Protein AF-A0A1G1EGD1-F1 (afdb_monomer_lite)

pLDDT: mean 82.24, std 6.89, range [54.94, 90.75]

Structure (mmCIF, N/CA/C/O backbone):
data_AF-A0A1G1EGD1-F1
#
_entry.id   AF-A0A1G1EGD1-F1
#
loop_
_atom_site.group_PDB
_atom_site.id
_atom_site.type_symbol
_atom_site.label_atom_id
_atom_site.label_alt_id
_atom_site.label_comp_id
_atom_site.label_asym_id
_atom_site.label_entity_id
_atom_site.label_seq_id
_atom_site.pdbx_PDB_ins_code
_atom_site.Cartn_x
_atom_site.Cartn_y
_atom_site.Cartn_z
_atom_site.occupancy
_atom_site.B_iso_or_equiv
_atom_site.auth_seq_id
_atom_site.auth_comp_id
_atom_site.auth_asym_id
_atom_site.auth_atom_id
_atom_site.pdbx_PDB_model_num
ATOM 1 N N . MET A 1 1 ? 7.320 10.614 -7.121 1.00 54.94 1 MET A N 1
ATOM 2 C CA . MET A 1 1 ? 6.273 9.837 -6.423 1.00 54.94 1 MET A CA 1
ATOM 3 C C . MET A 1 1 ? 5.152 9.607 -7.402 1.00 54.94 1 MET A C 1
ATOM 5 O O . MET A 1 1 ? 4.679 10.575 -7.985 1.00 54.94 1 MET A O 1
ATOM 9 N N . LEU A 1 2 ? 4.753 8.360 -7.604 1.00 63.94 2 LEU A N 1
ATOM 10 C CA . LEU A 1 2 ? 3.649 8.065 -8.504 1.00 63.94 2 LEU A CA 1
ATOM 11 C C . LEU A 1 2 ? 2.321 8.567 -7.956 1.00 63.94 2 LEU A C 1
ATOM 13 O O . LEU A 1 2 ? 1.975 8.331 -6.793 1.00 63.94 2 LEU A O 1
ATOM 17 N N . ALA A 1 3 ? 1.588 9.270 -8.814 1.00 66.69 3 ALA A N 1
ATOM 18 C CA . ALA A 1 3 ? 0.200 9.590 -8.563 1.00 66.69 3 ALA A CA 1
ATOM 19 C C . ALA A 1 3 ? -0.595 8.285 -8.658 1.00 66.69 3 ALA A C 1
ATOM 21 O O . ALA A 1 3 ? -0.679 7.673 -9.720 1.00 66.69 3 ALA A O 1
ATOM 22 N N . ILE A 1 4 ? -1.144 7.836 -7.528 1.00 72.56 4 ILE A N 1
ATOM 23 C CA . ILE A 1 4 ? -2.097 6.726 -7.541 1.00 72.56 4 ILE A CA 1
ATOM 24 C C . ILE A 1 4 ? -3.320 7.211 -8.327 1.00 72.56 4 ILE A C 1
ATOM 26 O O . ILE A 1 4 ? -3.835 8.278 -7.984 1.00 72.56 4 ILE A O 1
ATOM 30 N N . PRO A 1 5 ? -3.806 6.460 -9.331 1.00 82.50 5 PRO A N 1
ATOM 31 C CA . PRO A 1 5 ? -5.032 6.814 -10.030 1.00 82.50 5 PRO A CA 1
ATOM 32 C C . PRO A 1 5 ? -6.169 7.001 -9.024 1.00 82.50 5 PRO A C 1
ATOM 34 O O . PRO A 1 5 ? -6.406 6.122 -8.193 1.00 82.50 5 PRO A O 1
ATOM 37 N N . SER A 1 6 ? -6.892 8.119 -9.102 1.00 80.25 6 SER A N 1
ATOM 38 C CA . SER A 1 6 ? -7.978 8.432 -8.161 1.00 80.25 6 SER A CA 1
ATOM 39 C C . SER A 1 6 ? -9.035 7.323 -8.109 1.00 80.25 6 SER A C 1
ATOM 41 O O . SER A 1 6 ? -9.545 7.012 -7.039 1.00 80.25 6 SER A O 1
ATOM 43 N N . ALA A 1 7 ? -9.287 6.653 -9.239 1.00 85.56 7 ALA A N 1
ATOM 44 C CA . ALA A 1 7 ? -10.181 5.498 -9.325 1.00 85.56 7 ALA A CA 1
ATOM 45 C C . ALA A 1 7 ? -9.694 4.280 -8.517 1.00 85.56 7 ALA A C 1
ATOM 47 O O . ALA A 1 7 ? -10.499 3.574 -7.916 1.00 85.56 7 ALA A O 1
ATOM 48 N N . LEU A 1 8 ? -8.382 4.023 -8.480 1.00 84.44 8 LEU A N 1
ATOM 49 C CA . LEU A 1 8 ? -7.806 2.939 -7.677 1.00 84.44 8 LEU A CA 1
ATOM 50 C C . LEU A 1 8 ? -7.810 3.305 -6.191 1.00 84.44 8 LEU A C 1
ATOM 52 O O . LEU A 1 8 ? -8.086 2.466 -5.340 1.00 84.44 8 LEU A O 1
ATOM 56 N N . GLN A 1 9 ? -7.524 4.571 -5.883 1.00 84.94 9 GLN A N 1
ATOM 57 C CA . GLN A 1 9 ? -7.561 5.076 -4.518 1.00 84.94 9 GLN A CA 1
ATOM 58 C C . GLN A 1 9 ? -8.974 4.988 -3.926 1.00 84.94 9 GLN A C 1
ATOM 60 O O . GLN A 1 9 ? -9.121 4.460 -2.828 1.00 84.94 9 GLN A O 1
ATOM 65 N N . ALA A 1 10 ? -10.000 5.407 -4.674 1.00 87.31 10 ALA A N 1
ATOM 66 C CA . ALA A 1 10 ? -11.396 5.303 -4.256 1.00 87.31 10 ALA A CA 1
ATOM 67 C C . ALA A 1 10 ? -11.812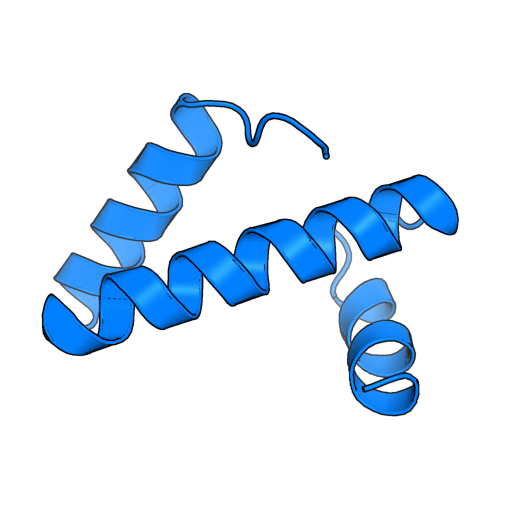 3.846 -3.999 1.00 87.31 10 ALA A C 1
ATOM 69 O O . ALA A 1 10 ? -12.288 3.539 -2.909 1.00 87.31 10 ALA A O 1
ATOM 70 N N . GLN A 1 11 ? -11.519 2.930 -4.931 1.00 89.38 11 GLN A N 1
ATOM 71 C CA . GLN A 1 11 ? -11.805 1.499 -4.751 1.00 89.38 11 GLN A CA 1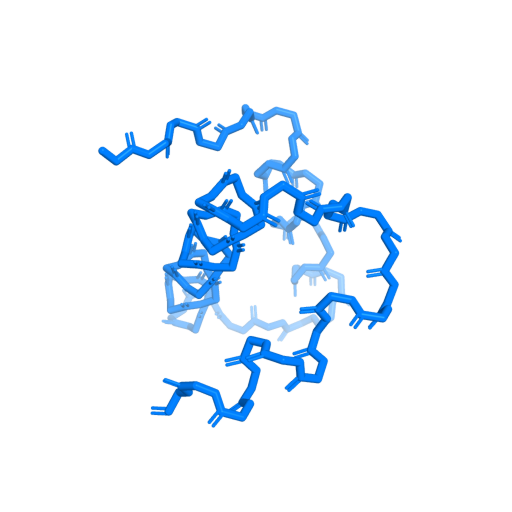
ATOM 72 C C . GLN A 1 11 ? -11.106 0.910 -3.520 1.00 89.38 11 GLN A C 1
ATOM 74 O O . GLN A 1 11 ? -11.690 0.121 -2.777 1.00 89.38 11 GLN A O 1
ATOM 79 N N . PHE A 1 12 ? -9.854 1.299 -3.274 1.00 88.25 12 PHE A N 1
ATOM 80 C CA . PHE A 1 12 ? -9.112 0.833 -2.108 1.00 88.25 12 PHE A CA 1
ATOM 81 C C . PHE A 1 12 ? -9.691 1.386 -0.801 1.00 88.25 12 PHE A C 1
ATOM 83 O O . PHE A 1 12 ? -9.796 0.661 0.184 1.00 88.25 12 PHE A O 1
ATOM 90 N N . GLU A 1 13 ? -10.114 2.649 -0.780 1.00 87.75 13 GLU A N 1
ATOM 91 C CA . GLU A 1 13 ? -10.805 3.240 0.368 1.00 87.75 13 GLU A CA 1
ATOM 92 C C . GLU A 1 13 ? -12.142 2.569 0.651 1.00 87.75 13 GLU A C 1
ATOM 94 O O . GLU A 1 13 ? -12.428 2.248 1.803 1.00 87.75 13 GLU A O 1
ATOM 99 N N . GLU A 1 14 ? -12.945 2.317 -0.380 1.00 90.38 14 GLU A N 1
ATOM 100 C CA . GLU A 1 14 ? -14.193 1.571 -0.244 1.00 90.38 14 GLU A CA 1
ATOM 101 C C . GLU A 1 14 ? -13.938 0.165 0.295 1.00 90.38 14 GLU A C 1
ATOM 103 O O . GLU A 1 14 ? -14.641 -0.278 1.203 1.00 90.38 14 GLU A O 1
ATOM 108 N N . TYR A 1 15 ? -12.894 -0.518 -0.175 1.00 90.06 15 TYR A N 1
ATOM 109 C CA . TYR A 1 15 ? -12.505 -1.825 0.347 1.00 90.06 15 TYR A CA 1
ATOM 110 C C . TYR A 1 15 ? -12.120 -1.771 1.835 1.00 90.06 15 TYR A C 1
ATOM 112 O O . TYR A 1 15 ? -12.571 -2.603 2.625 1.00 90.06 15 TYR A O 1
ATOM 120 N N . LEU A 1 16 ? -11.333 -0.772 2.248 1.00 89.62 16 LEU A N 1
ATOM 121 C CA . LEU A 1 16 ? -10.962 -0.574 3.654 1.00 89.62 16 LEU A CA 1
ATOM 122 C C . LEU A 1 16 ? -12.183 -0.267 4.531 1.00 89.62 16 LEU A C 1
ATOM 124 O O . LEU A 1 16 ? -12.288 -0.802 5.636 1.00 89.62 16 LEU A O 1
ATOM 128 N N . ARG A 1 17 ? -13.124 0.544 4.034 1.00 87.88 17 ARG A N 1
ATOM 129 C CA . ARG A 1 17 ? -14.391 0.844 4.719 1.00 87.88 17 ARG A CA 1
ATOM 130 C C . ARG A 1 17 ? -15.255 -0.405 4.873 1.00 87.88 17 ARG A C 1
ATOM 132 O O . ARG A 1 17 ? -15.733 -0.666 5.972 1.00 87.88 17 ARG A O 1
ATOM 139 N N . ASN A 1 18 ? -15.383 -1.216 3.821 1.00 90.75 18 ASN A N 1
ATOM 140 C CA . ASN A 1 18 ? -16.093 -2.501 3.865 1.00 90.75 18 ASN A CA 1
ATOM 141 C C . ASN A 1 18 ? -15.455 -3.489 4.855 1.00 90.75 18 ASN A C 1
ATOM 143 O O . ASN A 1 18 ? -16.151 -4.263 5.504 1.00 90.75 18 ASN A O 1
ATOM 147 N N . LYS A 1 19 ? -14.129 -3.443 5.016 1.00 88.50 19 LYS A N 1
ATOM 148 C CA . LYS A 1 19 ? -13.387 -4.227 6.016 1.00 88.50 19 LYS A CA 1
ATOM 149 C C . LYS A 1 19 ? -13.449 -3.647 7.436 1.00 88.50 19 LYS A C 1
ATOM 151 O O . LYS A 1 19 ? -12.765 -4.170 8.311 1.00 88.50 19 LYS A O 1
ATOM 156 N N . ALA A 1 20 ? -14.234 -2.590 7.665 1.00 88.56 20 ALA A N 1
ATOM 157 C CA . ALA A 1 20 ? -14.325 -1.867 8.933 1.00 88.56 20 ALA A CA 1
ATOM 158 C C . ALA A 1 20 ? -12.958 -1.379 9.460 1.00 88.56 20 ALA A C 1
ATOM 160 O O . ALA A 1 20 ? -12.729 -1.304 10.668 1.00 88.56 20 AL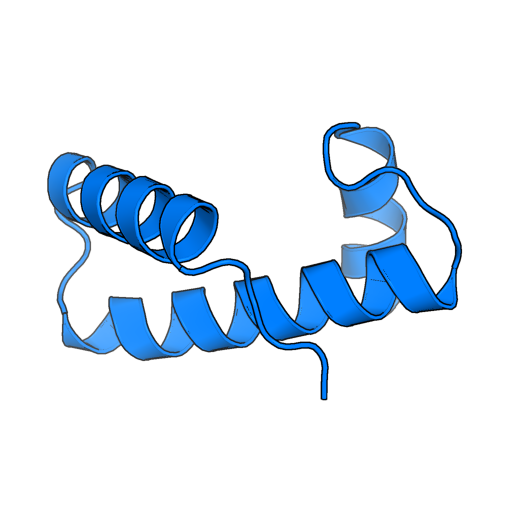A A O 1
ATOM 161 N N . ILE A 1 21 ? -12.029 -1.038 8.557 1.00 86.69 21 ILE A N 1
ATOM 162 C CA . ILE A 1 21 ? -10.716 -0.517 8.940 1.00 86.69 21 ILE A CA 1
ATOM 163 C C . ILE A 1 21 ? -10.873 0.933 9.417 1.00 86.69 21 ILE A C 1
ATOM 165 O O . ILE A 1 21 ? -11.380 1.777 8.665 1.00 86.69 21 ILE A O 1
ATOM 169 N N . PRO A 1 22 ? -10.402 1.266 10.630 1.00 86.31 22 PRO A N 1
ATOM 170 C CA . PRO A 1 22 ? -10.524 2.612 11.169 1.00 86.31 22 PRO A CA 1
ATOM 171 C C . PRO A 1 22 ? -9.760 3.630 10.314 1.00 86.31 22 PRO A C 1
ATOM 173 O O . PRO A 1 22 ? -8.666 3.360 9.813 1.00 86.31 22 PRO A O 1
ATOM 176 N N . ASN A 1 23 ? -10.324 4.834 10.178 1.00 81.62 23 ASN A N 1
ATOM 177 C CA . ASN A 1 23 ? -9.770 5.921 9.357 1.00 81.62 23 ASN A CA 1
ATOM 178 C C . ASN A 1 23 ? -8.321 6.282 9.729 1.00 81.62 23 ASN A C 1
ATOM 180 O O . ASN A 1 23 ? -7.526 6.641 8.861 1.00 81.62 23 ASN A O 1
ATOM 184 N N . SER A 1 24 ? -7.959 6.123 11.005 1.00 84.56 24 SER A N 1
ATOM 185 C CA . SER A 1 24 ? -6.597 6.300 11.516 1.00 84.56 24 SER A CA 1
ATOM 186 C C . SER A 1 24 ? -5.583 5.356 10.859 1.00 84.56 24 SER A C 1
ATOM 188 O O . SER A 1 24 ? -4.448 5.756 10.609 1.00 84.56 24 SER A O 1
ATOM 190 N N . LEU A 1 25 ? -5.988 4.132 10.505 1.00 84.88 25 LEU A N 1
ATOM 191 C CA . LEU A 1 25 ? -5.147 3.181 9.777 1.00 84.88 25 LEU A CA 1
ATOM 192 C C . LEU A 1 25 ? -5.237 3.364 8.260 1.00 84.88 25 LEU A C 1
ATOM 194 O O . LEU A 1 25 ? -4.258 3.098 7.564 1.00 84.88 25 LEU A O 1
ATOM 198 N N . GLN A 1 26 ? -6.360 3.853 7.726 1.00 84.38 26 GLN A N 1
ATOM 199 C CA . GLN A 1 26 ? -6.527 4.051 6.279 1.00 84.38 26 GLN A CA 1
ATOM 200 C C . GLN A 1 26 ? -5.428 4.942 5.681 1.00 84.38 26 GLN A C 1
ATOM 202 O O . GLN A 1 26 ? -4.929 4.652 4.595 1.00 84.38 26 GLN A O 1
ATOM 207 N N . GLY A 1 27 ? -4.983 5.977 6.404 1.00 84.69 27 GLY A N 1
ATOM 208 C CA . GLY A 1 27 ? -3.845 6.805 5.989 1.00 84.69 27 GLY A CA 1
ATOM 209 C C . GLY A 1 27 ? -2.543 6.007 5.838 1.00 84.69 27 GLY A C 1
ATOM 210 O O . GLY A 1 27 ? -1.833 6.155 4.839 1.00 84.69 27 GLY A O 1
ATOM 211 N N . ALA A 1 28 ? -2.260 5.104 6.781 1.00 87.50 28 ALA A N 1
ATOM 212 C CA . ALA A 1 28 ? -1.104 4.213 6.715 1.00 87.50 28 ALA A CA 1
ATOM 213 C C . ALA A 1 28 ? -1.226 3.207 5.557 1.00 87.50 28 ALA A C 1
ATOM 215 O O . ALA A 1 28 ? -0.276 3.037 4.794 1.00 87.50 28 ALA A O 1
ATOM 216 N N . TYR A 1 29 ? -2.402 2.605 5.351 1.00 87.25 29 TYR A N 1
ATOM 217 C CA . TYR A 1 29 ? -2.645 1.690 4.229 1.00 87.25 29 TYR A CA 1
ATOM 218 C C . TYR A 1 29 ? -2.490 2.377 2.866 1.00 87.25 29 TYR A C 1
ATOM 220 O O . TYR A 1 29 ? -1.865 1.815 1.970 1.00 87.25 29 TYR A O 1
ATOM 228 N N . LYS A 1 30 ? -2.977 3.616 2.702 1.00 85.19 30 LYS A N 1
ATOM 229 C CA . LYS A 1 30 ? -2.758 4.408 1.476 1.00 85.19 30 LYS A CA 1
ATOM 230 C C . LYS A 1 30 ? -1.274 4.670 1.222 1.00 85.19 30 LYS A C 1
ATOM 232 O O . LYS A 1 30 ? -0.829 4.640 0.074 1.00 85.19 30 LYS A O 1
ATOM 237 N N . LYS A 1 31 ? -0.500 4.923 2.283 1.00 86.94 31 LYS A N 1
ATOM 238 C CA . LYS A 1 31 ? 0.953 5.107 2.190 1.00 86.94 31 LYS A CA 1
ATOM 239 C C . LYS A 1 31 ? 1.627 3.830 1.680 1.00 86.94 31 LYS A C 1
ATOM 241 O O . LYS A 1 31 ? 2.417 3.900 0.743 1.00 86.94 31 LYS A O 1
ATOM 246 N N . TRP A 1 32 ? 1.248 2.674 2.224 1.00 87.69 32 TRP A N 1
ATOM 247 C CA . TRP A 1 32 ? 1.722 1.368 1.760 1.00 87.69 32 TRP A CA 1
ATOM 248 C C . TRP A 1 32 ? 1.326 1.062 0.316 1.00 87.69 32 TRP A C 1
ATOM 250 O O . TRP A 1 32 ? 2.174 0.615 -0.453 1.00 87.69 32 TRP A O 1
ATOM 260 N N . LEU A 1 33 ? 0.092 1.381 -0.086 1.00 86.12 33 LEU A N 1
ATOM 261 C CA . LEU A 1 33 ? -0.354 1.236 -1.473 1.00 86.12 33 LEU A CA 1
ATOM 262 C C . LEU A 1 33 ? 0.532 2.048 -2.428 1.00 86.12 33 LEU A C 1
ATOM 264 O O . LEU A 1 33 ? 0.928 1.549 -3.479 1.00 86.12 33 LEU A O 1
ATOM 268 N N . ARG A 1 34 ? 0.902 3.278 -2.046 1.00 86.00 34 ARG A N 1
ATOM 269 C CA . ARG A 1 34 ? 1.812 4.112 -2.843 1.00 86.00 34 ARG A CA 1
ATOM 270 C C . ARG A 1 34 ? 3.190 3.474 -2.991 1.00 86.00 34 ARG A C 1
ATOM 272 O O . ARG A 1 34 ? 3.718 3.464 -4.096 1.00 86.00 34 ARG A O 1
ATOM 279 N N . TYR A 1 35 ? 3.758 2.944 -1.909 1.00 86.69 35 TYR A N 1
ATOM 280 C CA . TYR A 1 35 ? 5.061 2.275 -1.958 1.00 86.69 35 TYR A CA 1
ATOM 281 C C . TYR A 1 35 ? 5.036 1.006 -2.809 1.00 86.69 35 TYR A C 1
ATOM 283 O O . TYR A 1 35 ? 5.974 0.761 -3.561 1.00 86.69 35 TYR A O 1
ATOM 291 N N . TYR A 1 36 ? 3.958 0.229 -2.731 1.00 85.44 36 TYR A N 1
ATOM 292 C CA . TYR A 1 36 ? 3.787 -0.965 -3.551 1.00 85.44 36 TYR A CA 1
ATOM 293 C C . TYR A 1 36 ? 3.673 -0.631 -5.044 1.00 85.44 36 TYR A C 1
ATOM 295 O O . TYR A 1 36 ? 4.303 -1.287 -5.871 1.00 85.44 36 TYR A O 1
ATOM 303 N N . LEU A 1 37 ? 2.927 0.420 -5.399 1.00 83.69 37 LEU A N 1
ATOM 304 C CA . LEU A 1 37 ? 2.824 0.883 -6.786 1.00 83.69 37 LEU A CA 1
ATOM 305 C C . LEU A 1 37 ? 4.153 1.445 -7.306 1.00 83.69 37 LEU A C 1
ATOM 307 O O . LEU A 1 37 ? 4.529 1.161 -8.440 1.00 83.69 37 LEU A O 1
ATOM 311 N N . ASP A 1 38 ? 4.887 2.183 -6.469 1.00 86.38 38 ASP A N 1
ATOM 312 C CA . ASP A 1 38 ? 6.230 2.675 -6.796 1.00 86.38 38 ASP A CA 1
ATOM 313 C C . ASP A 1 38 ? 7.206 1.520 -7.046 1.00 86.38 38 ASP A C 1
ATOM 315 O O . ASP A 1 38 ? 7.929 1.517 -8.042 1.00 86.38 38 ASP A O 1
ATOM 319 N N . PHE A 1 39 ? 7.149 0.480 -6.213 1.00 85.69 39 PHE A N 1
ATOM 320 C CA . PHE A 1 39 ? 7.897 -0.752 -6.421 1.00 85.69 39 PHE A CA 1
ATOM 321 C C . PHE A 1 39 ? 7.497 -1.452 -7.725 1.00 85.69 39 PHE A C 1
ATOM 323 O O . PHE A 1 39 ? 8.368 -1.778 -8.529 1.00 85.69 39 PHE A O 1
ATOM 330 N N . CYS A 1 40 ? 6.199 -1.650 -7.968 1.00 83.88 40 CYS A N 1
ATOM 331 C CA . CYS A 1 40 ? 5.726 -2.298 -9.189 1.00 83.88 40 CYS A CA 1
ATOM 332 C C . CYS A 1 40 ? 6.218 -1.564 -10.436 1.00 83.88 40 CYS A C 1
ATOM 334 O O . CYS A 1 40 ? 6.756 -2.193 -11.342 1.00 83.88 40 CYS A O 1
ATOM 336 N N . GLN A 1 41 ? 6.147 -0.235 -10.451 1.00 82.62 41 GLN A N 1
ATOM 337 C CA . GLN A 1 41 ? 6.653 0.545 -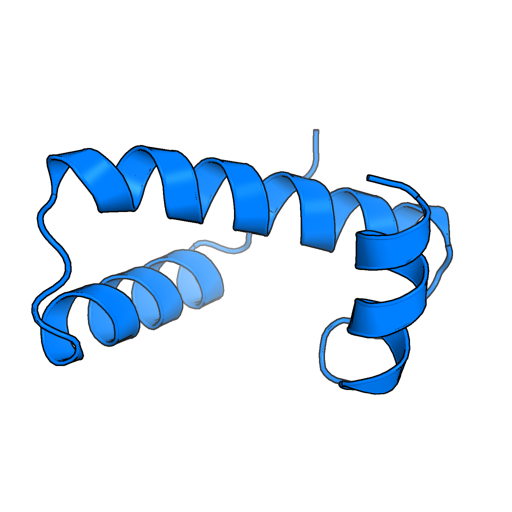11.572 1.00 82.62 41 GLN A CA 1
ATOM 338 C C . GLN A 1 41 ? 8.177 0.498 -11.694 1.00 82.62 41 GLN A C 1
ATOM 340 O O . GLN A 1 41 ? 8.696 0.334 -12.795 1.00 82.62 41 GLN A O 1
ATOM 345 N N . LYS A 1 42 ? 8.907 0.604 -10.580 1.00 84.31 42 LYS A N 1
ATOM 346 C CA . LYS A 1 42 ? 10.375 0.565 -10.578 1.00 84.31 42 LYS A CA 1
ATOM 347 C C . LYS A 1 42 ? 10.927 -0.756 -11.113 1.00 84.31 42 LYS A C 1
ATOM 349 O O . LYS A 1 42 ? 11.988 -0.763 -11.730 1.00 84.31 42 LYS A O 1
ATOM 354 N N . TYR A 1 43 ? 10.227 -1.857 -10.866 1.00 83.06 43 TYR A N 1
ATOM 355 C CA . TYR A 1 43 ? 10.652 -3.201 -11.247 1.00 83.06 43 TYR A CA 1
ATOM 356 C C . TYR A 1 43 ? 9.849 -3.785 -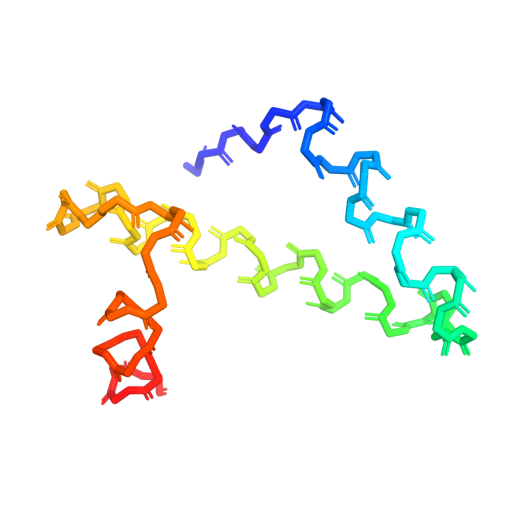12.422 1.00 83.06 43 TYR A C 1
ATOM 358 O O . TYR A 1 43 ? 10.005 -4.964 -12.720 1.00 83.06 43 TYR A O 1
ATOM 366 N N . HIS A 1 44 ? 9.010 -2.977 -13.090 1.00 77.38 44 HIS A N 1
ATOM 367 C CA . HIS A 1 44 ? 8.090 -3.414 -14.153 1.00 77.38 44 HIS A CA 1
ATOM 368 C C . HIS A 1 44 ? 7.227 -4.631 -13.771 1.00 77.38 44 HIS A C 1
ATOM 370 O O . HIS A 1 44 ? 6.829 -5.426 -14.622 1.00 77.38 44 HIS A O 1
ATOM 376 N N . PHE A 1 45 ? 6.901 -4.773 -12.486 1.00 79.56 45 PHE A N 1
ATOM 377 C CA . PHE A 1 45 ? 5.959 -5.791 -12.059 1.00 79.56 45 PHE A CA 1
ATOM 378 C C . PHE A 1 45 ? 4.529 -5.332 -12.337 1.00 79.56 45 PHE A C 1
ATOM 380 O O . PHE A 1 45 ? 4.172 -4.193 -12.023 1.00 79.56 45 PHE A O 1
ATOM 387 N N . PRO A 1 46 ? 3.674 -6.213 -12.870 1.00 75.88 46 PRO A N 1
ATOM 388 C CA . PRO A 1 46 ? 2.277 -5.882 -13.047 1.00 75.88 46 PRO A CA 1
ATOM 389 C C . PRO A 1 46 ? 1.579 -5.859 -11.668 1.00 75.88 46 PRO A C 1
ATOM 391 O O . PRO A 1 46 ? 1.514 -6.895 -11.002 1.00 75.88 46 PRO A O 1
ATOM 394 N N . PRO A 1 47 ? 1.014 -4.712 -11.233 1.00 70.81 47 PRO A N 1
ATOM 395 C CA . PRO A 1 47 ? 0.422 -4.544 -9.896 1.00 70.81 47 PRO A CA 1
ATOM 396 C C . PRO A 1 47 ? -0.847 -5.382 -9.673 1.00 70.81 47 PRO A C 1
ATOM 398 O O . PRO A 1 47 ? -1.357 -5.464 -8.561 1.00 70.81 47 PRO A O 1
ATOM 401 N N . ILE A 1 48 ? -1.369 -5.998 -10.737 1.00 73.25 48 ILE A N 1
ATOM 402 C CA . ILE A 1 48 ? -2.504 -6.923 -10.699 1.00 73.25 48 ILE A CA 1
ATOM 403 C C . ILE A 1 48 ? -2.081 -8.364 -10.364 1.00 73.25 48 ILE A C 1
ATOM 405 O O . ILE A 1 48 ? -2.907 -9.161 -9.918 1.00 73.25 48 ILE A O 1
ATOM 409 N N . HIS A 1 49 ? -0.800 -8.715 -10.534 1.00 75.75 49 HIS A N 1
ATOM 410 C CA . HIS A 1 49 ? -0.309 -10.056 -10.225 1.00 75.75 49 HIS A CA 1
ATOM 411 C C . HIS A 1 49 ? 0.137 -10.148 -8.773 1.00 75.75 49 HIS A C 1
ATOM 413 O O . HIS A 1 49 ? 1.042 -9.437 -8.335 1.00 75.75 49 HIS A O 1
ATOM 419 N N . LYS A 1 50 ? -0.424 -11.118 -8.046 1.00 72.00 50 LYS A N 1
ATOM 420 C CA . LYS A 1 50 ? -0.035 -11.436 -6.662 1.00 72.00 50 LYS A CA 1
ATOM 421 C C . LYS A 1 50 ? 1.441 -11.825 -6.522 1.00 72.00 50 LYS A C 1
ATOM 423 O O . LYS A 1 50 ? 1.988 -11.706 -5.433 1.00 72.00 50 LYS A O 1
ATOM 428 N N . GLU A 1 51 ? 2.092 -12.234 -7.610 1.00 75.50 51 GLU A N 1
ATOM 429 C CA . GLU A 1 51 ? 3.517 -12.592 -7.664 1.00 75.50 51 GLU A CA 1
ATOM 430 C C . GLU A 1 51 ? 4.458 -11.403 -7.431 1.00 75.50 51 GLU A C 1
ATOM 432 O O . GLU A 1 51 ? 5.604 -11.587 -7.036 1.00 75.50 51 GLU A O 1
ATOM 437 N N . SER A 1 52 ? 3.967 -10.174 -7.601 1.00 75.00 52 SER A N 1
ATOM 438 C CA . SER A 1 52 ? 4.722 -8.947 -7.318 1.00 75.00 52 SER A CA 1
ATOM 439 C C . SER A 1 52 ? 4.729 -8.557 -5.832 1.00 75.00 52 SER A C 1
ATOM 441 O O . SER A 1 52 ? 5.553 -7.751 -5.399 1.00 75.00 52 SER A O 1
ATOM 443 N N . LEU A 1 53 ? 3.845 -9.155 -5.025 1.00 78.56 53 LEU A N 1
ATOM 444 C CA . LEU A 1 53 ? 3.755 -8.935 -3.583 1.00 78.56 53 LEU A CA 1
ATOM 445 C C . LEU A 1 53 ? 4.923 -9.568 -2.792 1.00 78.56 53 LEU A C 1
ATOM 447 O O . LEU A 1 53 ? 5.525 -8.858 -1.988 1.00 78.56 53 LEU A O 1
ATOM 451 N N . PRO A 1 54 ? 5.306 -10.849 -2.994 1.00 83.56 54 PRO A N 1
ATOM 452 C CA . PRO A 1 54 ? 6.452 -11.431 -2.298 1.00 83.56 54 PRO A CA 1
ATOM 453 C C . PRO A 1 54 ? 7.785 -10.683 -2.501 1.00 83.56 54 PRO A C 1
ATOM 455 O O . PRO A 1 54 ? 8.468 -10.466 -1.499 1.00 83.56 54 PRO A O 1
ATOM 458 N N . PRO A 1 55 ? 8.187 -10.231 -3.711 1.00 80.06 55 PRO A N 1
ATOM 459 C CA . PRO A 1 55 ? 9.425 -9.470 -3.870 1.00 80.06 55 PRO A CA 1
ATOM 460 C C . PRO A 1 55 ? 9.335 -8.066 -3.258 1.00 80.06 55 PRO A C 1
ATOM 462 O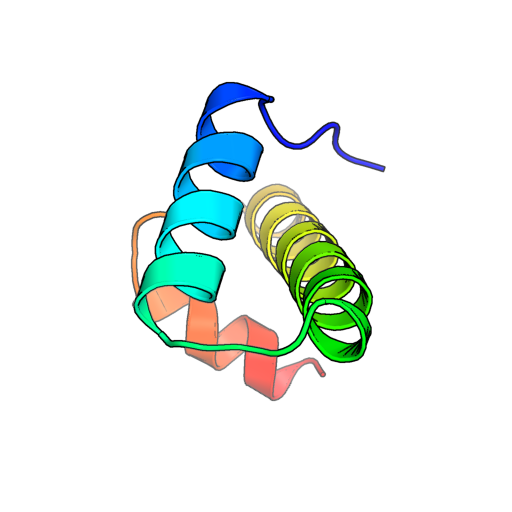 O . PRO A 1 55 ? 10.355 -7.545 -2.811 1.00 80.06 55 PRO A O 1
ATOM 465 N N . PHE A 1 56 ? 8.137 -7.476 -3.178 1.00 82.69 56 PHE A N 1
ATOM 466 C CA . PHE A 1 56 ? 7.914 -6.241 -2.430 1.00 82.69 56 PHE A CA 1
ATOM 467 C C . PHE A 1 56 ? 8.126 -6.455 -0.926 1.00 82.69 56 PHE A C 1
ATOM 469 O O . PHE A 1 56 ? 8.921 -5.740 -0.327 1.00 82.69 56 PHE A O 1
ATOM 476 N N . ILE A 1 57 ? 7.486 -7.473 -0.338 1.00 81.69 57 ILE A N 1
ATOM 477 C CA . ILE A 1 57 ? 7.608 -7.808 1.093 1.00 81.69 57 ILE A CA 1
ATOM 478 C C . ILE A 1 57 ? 9.048 -8.183 1.453 1.00 81.69 57 ILE A C 1
ATOM 480 O O . ILE A 1 57 ? 9.547 -7.776 2.491 1.00 81.69 57 ILE A O 1
ATOM 484 N N . ARG A 1 58 ? 9.745 -8.927 0.591 1.00 83.75 58 ARG A N 1
ATOM 485 C CA . ARG A 1 58 ? 11.138 -9.333 0.823 1.00 83.75 58 ARG A CA 1
ATOM 486 C C . ARG A 1 58 ? 12.129 -8.160 0.783 1.00 83.75 58 ARG A C 1
ATOM 488 O O . ARG A 1 58 ? 13.253 -8.303 1.255 1.00 83.75 58 ARG A O 1
ATOM 495 N N . LYS A 1 59 ? 11.747 -7.031 0.182 1.00 78.69 59 LYS A N 1
ATOM 496 C CA . LYS A 1 59 ? 12.573 -5.819 0.059 1.00 78.69 59 LYS A CA 1
ATOM 497 C C . LYS A 1 59 ? 12.270 -4.766 1.140 1.00 78.69 59 LYS A C 1
ATOM 499 O O . LYS A 1 59 ? 12.903 -3.711 1.147 1.00 78.69 59 LYS A O 1
ATOM 504 N N . LEU A 1 60 ? 11.277 -5.039 1.978 1.00 74.56 60 LEU A N 1
ATOM 505 C CA . LEU A 1 60 ? 10.708 -4.170 3.002 1.00 74.56 60 LEU A CA 1
ATOM 506 C C . LEU A 1 60 ? 11.450 -4.381 4.326 1.00 74.56 60 LEU A C 1
ATOM 508 O O . LEU A 1 60 ? 11.759 -3.355 4.969 1.00 74.56 60 LEU A O 1
#

Sequence (60 aa):
MLAIPSALQAQFEEYLRNKAIPNSLQGAYKKWLRYYLDFCQKYHFPPIHKESLPPFIRKL

Radius of gyration: 11.93 Å; chains: 1; bounding box: 29×22×26 Å

Secondary structure (DSSP, 8-state):
-----HHHHHHHHHHHHHTT--HHHHHHHHHHHHHHHHHHHHTT--TT-GGGHHHHHHT-

Foldseek 3Di:
DDDDPVVVLVVVVVVCVVVVNDPVCNVVVVVVVVQLVVQCVVVVNDSPDPVSVVVSVVVD